Protein AF-A0A7S3N0G9-F1 (afdb_monomer_lite)

pLDDT: mean 72.02, std 14.16, range [31.19, 94.31]

Secondary structure (DSSP, 8-state):
-----------S--HHHHHHHHHHHHHHS-S--SSTT---HHHHHHHHHHHHHHHHTT-TTHHHHHHHHHHHHHHHHHH-SS-SSHHHHS-TT----S-HHHHHHHHHHHHH-TTPPPPTTEEEEEEEEEEEE----TTS-HHHHHHHHHHHHHHHHHHSS-SSPPEEEEEEEEEEEE----

Structure (mmCIF, N/CA/C/O backbone):
data_AF-A0A7S3N0G9-F1
#
_entry.id   AF-A0A7S3N0G9-F1
#
loop_
_atom_site.group_PDB
_atom_site.id
_atom_site.type_symbol
_atom_site.label_atom_id
_atom_site.label_alt_id
_atom_site.label_comp_id
_atom_site.label_asym_id
_atom_site.label_entity_id
_atom_site.label_seq_id
_atom_site.pdbx_PDB_ins_code
_atom_site.Cartn_x
_atom_site.Cartn_y
_atom_site.Cartn_z
_atom_site.occupancy
_atom_site.B_iso_or_equiv
_atom_site.auth_seq_id
_atom_site.auth_comp_id
_atom_site.auth_asym_id
_atom_site.auth_atom_id
_atom_site.pdbx_PDB_model_num
ATOM 1 N N . MET A 1 1 ? 14.548 31.330 -0.066 1.00 31.19 1 MET A N 1
ATOM 2 C CA . MET A 1 1 ? 13.646 30.274 0.436 1.00 31.19 1 MET A CA 1
ATOM 3 C C . MET A 1 1 ? 12.406 30.982 0.940 1.00 31.19 1 MET A C 1
ATOM 5 O O . MET A 1 1 ? 12.538 31.776 1.857 1.00 31.19 1 MET A O 1
ATOM 9 N N . ASN A 1 2 ? 11.263 30.819 0.273 1.00 36.38 2 ASN A N 1
ATOM 10 C CA . ASN A 1 2 ? 10.007 31.399 0.751 1.00 36.38 2 ASN A CA 1
ATOM 11 C C . ASN A 1 2 ? 9.511 30.564 1.933 1.00 36.38 2 ASN A C 1
ATOM 13 O O . ASN A 1 2 ? 9.431 29.341 1.819 1.00 36.38 2 ASN A O 1
ATOM 17 N N . ASP A 1 3 ? 9.207 31.224 3.049 1.00 40.06 3 ASP A N 1
ATOM 18 C CA . ASP A 1 3 ? 8.681 30.586 4.253 1.00 40.06 3 ASP A CA 1
ATOM 19 C C . ASP A 1 3 ? 7.365 29.864 3.940 1.00 40.06 3 ASP A C 1
ATOM 21 O O . ASP A 1 3 ? 6.352 30.477 3.589 1.00 40.06 3 ASP A O 1
ATOM 25 N N . PHE A 1 4 ? 7.393 28.539 4.061 1.00 43.56 4 PHE A N 1
ATOM 26 C CA . PHE A 1 4 ? 6.239 27.667 3.892 1.00 43.56 4 PHE A CA 1
ATOM 27 C C . PHE A 1 4 ? 5.200 27.961 4.985 1.00 43.56 4 PHE A C 1
ATOM 29 O O . PHE A 1 4 ? 5.476 27.809 6.175 1.00 43.56 4 PHE A O 1
ATOM 36 N N . LYS A 1 5 ? 3.991 28.390 4.596 1.00 46.25 5 LYS A N 1
ATOM 37 C CA . LYS A 1 5 ? 2.892 28.694 5.529 1.00 46.25 5 LYS A CA 1
ATOM 38 C C . LYS A 1 5 ? 1.791 27.645 5.416 1.00 46.25 5 LYS A C 1
ATOM 40 O O . LYS A 1 5 ? 0.991 27.671 4.485 1.00 46.25 5 LYS A O 1
ATOM 45 N N . ILE A 1 6 ? 1.738 26.741 6.393 1.00 46.16 6 ILE A N 1
ATOM 46 C CA . ILE A 1 6 ? 0.671 25.743 6.525 1.00 46.16 6 ILE A CA 1
ATOM 47 C C . ILE A 1 6 ? -0.623 26.455 6.932 1.00 46.16 6 ILE A C 1
ATOM 49 O O . ILE A 1 6 ? -0.670 27.134 7.957 1.00 46.16 6 ILE A O 1
ATOM 53 N N . ASN A 1 7 ? -1.686 26.297 6.143 1.00 52.19 7 ASN A N 1
ATOM 54 C CA . ASN A 1 7 ? -3.003 26.810 6.507 1.00 52.19 7 ASN A CA 1
ATOM 55 C C . ASN A 1 7 ? -3.672 25.849 7.503 1.00 52.19 7 ASN A C 1
ATOM 57 O O . ASN A 1 7 ? -3.932 24.691 7.186 1.00 52.19 7 ASN A O 1
ATOM 61 N N . THR A 1 8 ? -3.931 26.319 8.719 1.00 48.94 8 THR A N 1
ATOM 62 C CA . THR A 1 8 ? -4.377 25.487 9.847 1.00 48.94 8 THR A CA 1
ATOM 63 C C . THR A 1 8 ? -5.900 25.339 9.949 1.00 48.94 8 THR A C 1
ATOM 65 O O . THR A 1 8 ? -6.390 24.507 10.711 1.00 48.94 8 THR A O 1
ATOM 68 N N . ASN A 1 9 ? -6.675 26.082 9.152 1.00 52.12 9 ASN A N 1
ATOM 69 C CA . ASN A 1 9 ? -8.132 26.174 9.294 1.00 52.12 9 ASN A CA 1
ATOM 70 C C . ASN A 1 9 ? -8.900 25.332 8.261 1.00 52.12 9 ASN A C 1
ATOM 72 O O . ASN A 1 9 ? -9.567 25.870 7.375 1.00 52.12 9 ASN A O 1
ATOM 76 N N . PHE A 1 10 ? -8.869 24.003 8.395 1.00 51.03 10 PHE A N 1
ATOM 77 C CA . PHE A 1 10 ? -9.681 23.103 7.562 1.00 51.03 10 PHE A CA 1
ATOM 78 C C . PHE A 1 10 ? -10.775 22.389 8.375 1.00 51.03 10 PHE A C 1
ATOM 80 O O . PHE A 1 10 ? -10.492 21.384 9.035 1.00 51.03 10 PHE A O 1
ATOM 87 N N . PRO A 1 11 ? -12.041 22.853 8.334 1.00 50.31 11 PRO A N 1
ATOM 88 C CA . PRO A 1 11 ? -13.164 22.168 8.962 1.00 50.31 11 PRO A CA 1
ATOM 89 C C . PRO A 1 11 ? -13.720 21.101 8.005 1.00 50.31 11 PRO A C 1
ATOM 91 O O . PRO A 1 11 ? -14.398 21.425 7.035 1.00 50.31 11 PRO A O 1
ATOM 94 N N . THR A 1 12 ? -13.465 19.817 8.287 1.00 51.62 12 THR A N 1
ATOM 95 C CA . THR A 1 12 ? -13.896 18.626 7.509 1.00 51.62 12 THR A CA 1
ATOM 96 C C . THR A 1 12 ? -13.366 18.538 6.064 1.00 51.62 12 THR A C 1
ATOM 98 O O . THR A 1 12 ? -13.551 19.431 5.235 1.00 51.62 12 THR A O 1
ATOM 101 N N . ILE A 1 13 ? -12.714 17.417 5.731 1.00 57.09 13 ILE A N 1
ATOM 102 C CA . ILE A 1 13 ? -12.205 17.151 4.378 1.00 57.09 13 ILE A CA 1
ATOM 103 C C . ILE A 1 13 ? -13.398 16.813 3.479 1.00 57.09 13 ILE A C 1
ATOM 105 O O . ILE A 1 13 ? -13.888 15.690 3.464 1.00 57.09 13 ILE A O 1
ATOM 109 N N . LYS A 1 14 ? -13.896 17.801 2.738 1.00 63.38 14 LYS A N 1
ATOM 110 C CA . LYS A 1 14 ? -14.848 17.591 1.642 1.00 63.38 14 LYS A CA 1
ATOM 111 C C . LYS A 1 14 ? -14.089 17.635 0.320 1.00 63.38 14 LYS A C 1
ATOM 113 O O . LYS A 1 14 ? -13.025 18.247 0.233 1.00 63.38 14 LYS A O 1
ATOM 118 N N . ARG A 1 15 ? -14.671 17.068 -0.742 1.00 59.00 15 ARG A N 1
ATOM 119 C CA . ARG A 1 15 ? -14.141 17.176 -2.117 1.00 59.00 15 ARG A CA 1
ATOM 120 C C . ARG A 1 15 ? -13.795 18.625 -2.492 1.00 59.00 15 ARG A C 1
ATOM 122 O O . ARG A 1 15 ? -12.782 18.882 -3.131 1.00 59.00 15 ARG A O 1
ATOM 129 N N . GLU A 1 16 ? -14.606 19.574 -2.033 1.00 63.53 16 GLU A N 1
ATOM 130 C CA . GLU A 1 16 ? -14.390 21.010 -2.239 1.00 63.53 16 GLU A CA 1
ATOM 131 C C . GLU A 1 16 ? -13.187 21.569 -1.463 1.00 63.53 16 GLU A C 1
ATOM 133 O O . GLU A 1 16 ? -12.527 22.489 -1.940 1.00 63.53 16 GLU A O 1
ATOM 138 N N . THR A 1 17 ? -12.847 20.997 -0.306 1.00 65.38 17 THR A N 1
ATOM 139 C CA . THR A 1 17 ? -11.643 21.349 0.461 1.00 65.38 17 THR A CA 1
ATOM 140 C C . THR A 1 17 ? -10.381 20.936 -0.297 1.00 65.38 17 THR A C 1
ATOM 142 O O . THR A 1 17 ? -9.466 21.740 -0.435 1.00 65.38 17 THR A O 1
ATOM 145 N N . ILE A 1 18 ? -10.373 19.729 -0.875 1.00 65.69 18 ILE A N 1
ATOM 146 C CA . ILE A 1 18 ? -9.270 19.222 -1.710 1.00 65.69 18 ILE A CA 1
ATOM 147 C C . ILE A 1 18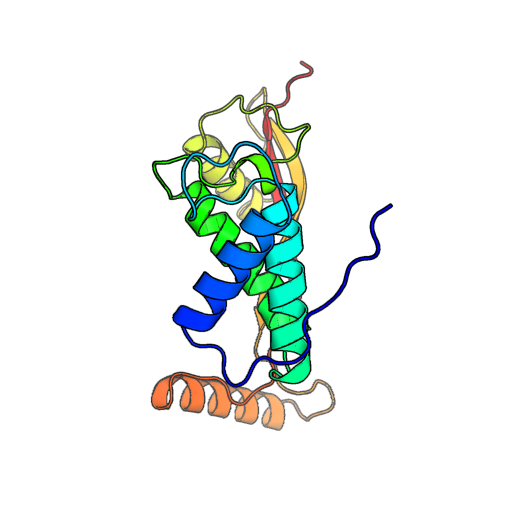 ? -9.090 20.106 -2.953 1.00 65.69 18 ILE A C 1
ATOM 149 O O . ILE A 1 18 ? -7.983 20.556 -3.236 1.00 65.69 18 ILE A O 1
ATOM 153 N N . LYS A 1 19 ? -10.184 20.450 -3.649 1.00 64.62 19 LYS A N 1
ATOM 154 C CA . LYS A 1 19 ? -10.140 21.383 -4.791 1.00 64.62 19 LYS A CA 1
ATOM 155 C C . LYS A 1 19 ? -9.596 22.760 -4.403 1.00 64.62 19 LYS A C 1
ATOM 157 O O . LYS A 1 19 ? -8.853 23.361 -5.173 1.00 64.62 19 LYS A O 1
ATOM 162 N N . ARG A 1 20 ? -9.953 23.275 -3.220 1.00 66.94 20 ARG A N 1
ATOM 163 C CA . ARG A 1 20 ? -9.424 24.551 -2.711 1.00 66.94 20 ARG A CA 1
ATOM 164 C C . ARG A 1 20 ? -7.932 24.472 -2.414 1.00 66.94 20 ARG A C 1
ATOM 166 O O . ARG A 1 20 ? -7.234 25.415 -2.756 1.00 66.94 20 ARG A O 1
ATOM 173 N N . ILE A 1 21 ? -7.452 23.375 -1.829 1.00 68.81 21 ILE A N 1
ATOM 174 C CA . ILE A 1 21 ? -6.020 23.146 -1.585 1.00 68.81 21 ILE A CA 1
ATOM 175 C C . ILE A 1 21 ? -5.248 23.162 -2.909 1.00 68.81 21 ILE A C 1
ATOM 177 O O . ILE A 1 21 ? -4.312 23.940 -3.053 1.00 68.81 21 ILE A O 1
ATOM 181 N N . ILE A 1 22 ? -5.700 22.389 -3.903 1.00 64.50 22 ILE A N 1
ATOM 182 C CA . ILE A 1 22 ? -5.094 22.346 -5.246 1.00 64.50 22 ILE A CA 1
ATOM 183 C C . ILE A 1 22 ? -5.061 23.747 -5.871 1.00 64.50 22 ILE A C 1
ATOM 185 O O . ILE A 1 22 ? -4.026 24.202 -6.352 1.00 64.50 22 ILE A O 1
ATOM 189 N N . LYS A 1 23 ? -6.178 24.479 -5.792 1.00 65.19 23 LYS A N 1
ATOM 190 C CA . LYS A 1 23 ? -6.269 25.848 -6.308 1.00 65.19 23 LYS A CA 1
ATOM 191 C C . LYS A 1 23 ? -5.319 26.809 -5.585 1.00 65.19 23 LYS A C 1
ATOM 193 O O . LYS A 1 23 ? -4.744 27.672 -6.231 1.00 65.19 23 LYS A O 1
ATOM 198 N N . LEU A 1 24 ? -5.155 26.687 -4.267 1.00 65.75 24 LEU A N 1
ATOM 199 C CA . LEU A 1 24 ? -4.248 27.536 -3.486 1.00 65.75 24 LEU A CA 1
ATOM 200 C C . LEU A 1 24 ? -2.777 27.277 -3.827 1.00 65.75 24 LEU A C 1
ATOM 202 O O . LEU A 1 24 ? -2.024 28.236 -3.965 1.00 65.75 24 LEU A O 1
ATOM 206 N N . ILE A 1 25 ? -2.399 26.013 -4.013 1.00 66.06 25 ILE A N 1
ATOM 207 C CA . ILE A 1 25 ? -1.055 25.613 -4.452 1.00 66.06 25 ILE A CA 1
ATOM 208 C C . ILE A 1 25 ? -0.748 26.218 -5.828 1.00 66.06 25 ILE A C 1
ATOM 210 O O . ILE A 1 25 ? 0.274 26.877 -6.014 1.00 66.06 25 ILE A O 1
ATOM 214 N N . ASN A 1 26 ? -1.686 26.096 -6.768 1.00 62.62 26 ASN A N 1
ATOM 215 C CA . ASN A 1 26 ? -1.533 26.657 -8.111 1.00 62.62 26 ASN A CA 1
ATOM 216 C C . ASN A 1 26 ? -1.516 28.196 -8.120 1.00 62.62 26 ASN A C 1
ATOM 218 O O . ASN A 1 26 ? -0.828 28.791 -8.941 1.00 62.62 26 ASN A O 1
ATOM 222 N N . LEU A 1 27 ? -2.221 28.856 -7.193 1.00 63.19 27 LEU A N 1
ATOM 223 C CA . LEU A 1 27 ? -2.215 30.319 -7.052 1.00 63.19 27 LEU A CA 1
ATOM 224 C C . LEU A 1 27 ? -0.924 30.870 -6.425 1.00 63.19 27 LEU A C 1
ATOM 226 O O . LEU A 1 27 ? -0.571 32.016 -6.695 1.00 63.19 27 LEU A O 1
ATOM 230 N N . GLN A 1 28 ? -0.223 30.095 -5.589 1.00 59.84 28 GLN A N 1
ATOM 231 C CA . GLN A 1 28 ? 1.093 30.488 -5.063 1.00 59.84 28 GLN A CA 1
ATOM 232 C C . GLN A 1 28 ? 2.178 30.464 -6.144 1.00 59.84 28 GLN A C 1
ATOM 234 O O . GLN A 1 28 ? 3.163 31.196 -6.045 1.00 59.84 28 GLN A O 1
ATOM 239 N N . LYS A 1 29 ? 1.969 29.680 -7.204 1.00 58.22 29 LYS A N 1
ATOM 240 C CA . LYS A 1 29 ? 2.815 29.641 -8.394 1.00 58.22 29 LYS A CA 1
ATOM 241 C C . LYS A 1 29 ? 2.252 30.581 -9.449 1.00 58.22 29 LYS A C 1
ATOM 243 O O . LYS A 1 29 ? 1.616 30.171 -10.417 1.00 58.22 29 LYS A O 1
ATOM 248 N N . PHE A 1 30 ? 2.470 31.876 -9.233 1.00 52.72 30 PHE A N 1
ATOM 249 C CA . PHE A 1 30 ? 2.313 32.884 -10.277 1.00 52.72 30 PHE A CA 1
ATOM 250 C C . PHE A 1 30 ? 3.312 32.575 -11.394 1.00 52.72 30 PHE A C 1
ATOM 252 O O . PHE A 1 30 ? 4.458 32.987 -11.308 1.00 52.72 30 PHE A O 1
ATOM 259 N N . GLU A 1 31 ? 2.880 31.766 -12.362 1.00 51.88 31 GLU A N 1
ATOM 260 C CA . GLU A 1 31 ? 3.259 31.732 -13.779 1.00 51.88 31 GLU A CA 1
ATOM 261 C C . GLU A 1 31 ? 3.015 30.316 -14.334 1.00 51.88 31 GLU A C 1
ATOM 263 O O . GLU A 1 31 ? 3.615 29.337 -13.899 1.00 51.88 31 GLU A O 1
ATOM 268 N N . SER A 1 32 ? 2.154 30.224 -15.354 1.00 49.91 32 SER A N 1
ATOM 269 C CA . SER A 1 32 ? 2.101 29.137 -16.352 1.00 49.91 32 SER A CA 1
ATOM 270 C C . SER A 1 32 ? 1.391 27.794 -16.062 1.00 49.91 32 SER A C 1
ATOM 272 O O . SER A 1 32 ? 1.766 26.786 -16.653 1.00 49.91 32 SER A O 1
ATOM 274 N N . SER A 1 33 ? 0.288 27.736 -15.303 1.00 46.09 33 SER A N 1
ATOM 275 C CA . SER A 1 33 ? -0.636 26.580 -15.402 1.00 46.09 33 SER A CA 1
ATOM 276 C C . SER A 1 33 ? -1.846 26.909 -16.288 1.00 46.09 33 SER A C 1
ATOM 278 O O . SER A 1 33 ? -2.735 27.676 -15.932 1.00 46.09 33 SER A O 1
ATOM 280 N N . THR A 1 34 ? -1.886 26.331 -17.493 1.00 49.53 34 THR A N 1
ATOM 281 C CA . THR A 1 34 ? -2.964 26.523 -18.490 1.00 49.53 34 THR A CA 1
ATOM 282 C C . THR A 1 34 ? -4.281 25.834 -18.084 1.00 49.53 34 THR A C 1
ATOM 284 O O . THR A 1 34 ? -5.299 25.969 -18.760 1.00 49.53 34 THR A O 1
ATOM 287 N N . SER A 1 35 ? -4.286 25.112 -16.961 1.00 53.50 35 SER A N 1
ATOM 288 C CA . SER A 1 35 ? -5.440 24.429 -16.385 1.00 53.50 35 SER A CA 1
ATOM 289 C C . SER A 1 35 ? -5.335 24.472 -14.852 1.00 53.50 35 SER A C 1
ATOM 291 O O . SER A 1 35 ? -4.335 24.067 -14.268 1.00 53.50 35 SER A O 1
ATOM 293 N N . ASN A 1 36 ? -6.377 24.973 -14.177 1.00 53.97 36 ASN A N 1
ATOM 294 C CA . ASN A 1 36 ? -6.411 25.129 -12.711 1.00 53.97 36 ASN A CA 1
ATOM 295 C C . ASN A 1 36 ? -6.408 23.796 -11.932 1.00 53.97 36 ASN A C 1
ATOM 297 O O . ASN A 1 36 ? -6.386 23.823 -10.701 1.00 53.97 36 ASN A O 1
ATOM 301 N N . ASN A 1 37 ? -6.477 22.655 -12.624 1.00 53.94 37 ASN A N 1
ATOM 302 C CA . ASN A 1 37 ? -6.601 21.328 -12.019 1.00 53.94 37 ASN A CA 1
ATOM 303 C C . ASN A 1 37 ? -5.325 20.486 -12.123 1.00 53.94 37 ASN A C 1
ATOM 305 O O . ASN A 1 37 ? -5.262 19.436 -11.488 1.00 53.94 37 ASN A O 1
ATOM 309 N N . ASP A 1 38 ? -4.333 20.932 -12.892 1.00 57.00 38 ASP A N 1
ATOM 310 C CA . ASP A 1 38 ? -3.077 20.207 -13.042 1.00 57.00 38 ASP A CA 1
ATOM 311 C C . ASP A 1 38 ? -2.069 20.720 -12.009 1.00 57.00 38 ASP A C 1
ATOM 313 O O . ASP A 1 38 ? -1.953 21.926 -11.782 1.00 57.00 38 ASP A O 1
ATOM 317 N N . LEU A 1 39 ? -1.375 19.795 -11.345 1.00 62.06 39 LEU A N 1
ATOM 318 C CA . LEU A 1 39 ? -0.287 20.098 -10.416 1.00 62.06 39 LEU A CA 1
ATOM 319 C C . LEU A 1 39 ? 1.042 19.840 -11.132 1.00 62.06 39 LEU A C 1
ATOM 321 O O . LEU A 1 39 ? 1.185 18.853 -11.850 1.00 62.06 39 LEU A O 1
ATOM 325 N N . ASP A 1 40 ? 2.027 20.704 -10.924 1.00 63.84 40 ASP A N 1
ATOM 326 C CA . ASP A 1 40 ? 3.421 20.415 -11.262 1.00 63.84 40 ASP A CA 1
ATOM 327 C C . ASP A 1 40 ? 4.093 19.613 -10.125 1.00 63.84 40 ASP A C 1
ATOM 329 O O . ASP A 1 40 ? 3.504 19.385 -9.067 1.00 63.84 40 ASP A O 1
ATOM 333 N N . LEU A 1 41 ? 5.344 19.181 -10.317 1.00 62.94 41 LEU A N 1
ATOM 334 C CA . LEU A 1 41 ? 6.078 18.355 -9.345 1.00 62.94 41 LEU A CA 1
ATOM 335 C C . LEU A 1 41 ? 6.104 18.978 -7.940 1.00 62.9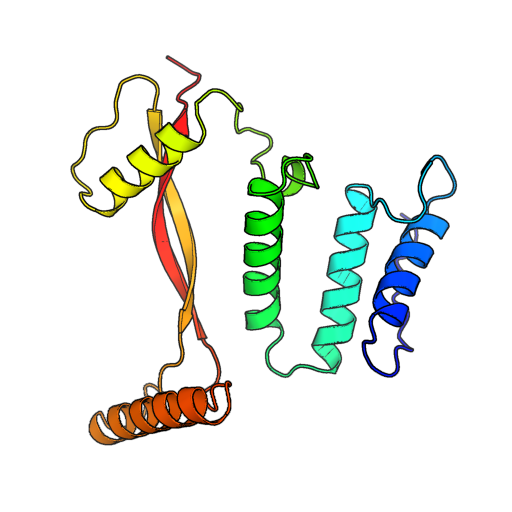4 41 LEU A C 1
ATOM 337 O O . LEU A 1 41 ? 5.754 18.332 -6.953 1.00 62.94 41 LEU A O 1
ATOM 341 N N . ALA A 1 42 ? 6.489 20.250 -7.846 1.00 64.12 42 ALA A N 1
ATOM 342 C CA . ALA A 1 42 ? 6.551 20.929 -6.560 1.00 64.12 42 ALA A CA 1
ATOM 343 C C . ALA A 1 42 ? 5.146 21.147 -5.957 1.00 64.12 42 ALA A C 1
ATOM 345 O O . ALA A 1 42 ? 4.993 21.076 -4.743 1.00 64.12 42 ALA A O 1
ATOM 346 N N . GLY A 1 43 ? 4.110 21.340 -6.783 1.00 67.31 43 GLY A N 1
ATOM 347 C CA . GLY A 1 43 ? 2.733 21.501 -6.318 1.00 67.31 43 GLY A CA 1
ATOM 348 C C . GLY A 1 43 ? 2.137 20.186 -5.819 1.00 67.31 43 GLY A C 1
ATOM 349 O O . GLY A 1 43 ? 1.395 20.171 -4.841 1.00 67.31 43 GLY A O 1
ATOM 350 N N . PHE A 1 44 ? 2.519 19.059 -6.420 1.00 72.25 44 PHE A N 1
ATOM 351 C CA . PHE A 1 44 ? 2.173 17.733 -5.918 1.00 72.25 44 PHE A CA 1
ATOM 352 C C . PHE A 1 44 ? 2.798 17.459 -4.545 1.00 72.25 44 PHE A C 1
ATOM 354 O O . PHE A 1 44 ? 2.104 17.004 -3.638 1.00 72.25 44 PHE A O 1
ATOM 361 N N . VAL A 1 45 ? 4.083 17.778 -4.355 1.00 70.38 45 VAL A N 1
ATOM 362 C CA . VAL A 1 45 ? 4.750 17.620 -3.049 1.00 70.38 45 VAL A CA 1
ATOM 363 C C . VAL A 1 45 ? 4.058 18.470 -1.980 1.00 70.38 45 VAL A C 1
ATOM 365 O O . VAL A 1 45 ? 3.750 17.972 -0.897 1.00 70.38 45 VAL A O 1
ATOM 368 N N . GLU A 1 46 ? 3.735 19.726 -2.293 1.00 70.38 46 GLU A N 1
ATOM 369 C CA . GLU A 1 46 ? 2.975 20.603 -1.395 1.00 70.38 46 GLU A CA 1
ATOM 370 C C . GLU A 1 46 ? 1.572 20.066 -1.099 1.00 70.38 46 GLU A C 1
ATOM 372 O O . GLU A 1 46 ? 1.130 20.109 0.050 1.00 70.38 46 GLU A O 1
ATOM 377 N N . PHE A 1 47 ? 0.889 19.509 -2.101 1.00 76.19 47 PHE A N 1
ATOM 378 C CA . PHE A 1 47 ? -0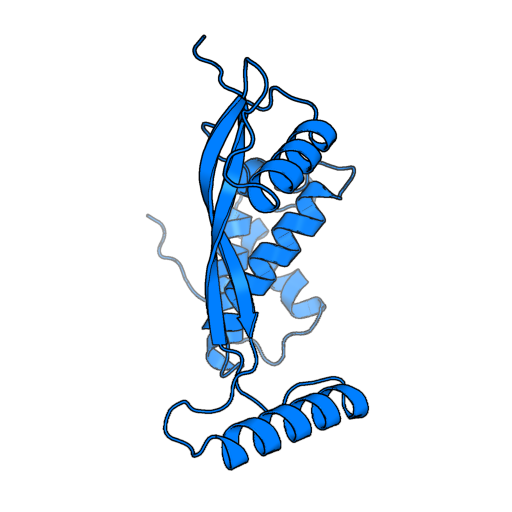.416 18.877 -1.933 1.00 76.19 47 PHE A CA 1
ATOM 379 C C . PHE A 1 47 ? -0.344 17.705 -0.958 1.00 76.19 47 PHE A C 1
ATOM 381 O O . PHE A 1 47 ? -1.144 17.635 -0.022 1.00 76.19 47 PHE A O 1
ATOM 388 N N . VAL A 1 48 ? 0.635 16.815 -1.127 1.00 75.38 48 VAL A N 1
ATOM 389 C CA . VAL A 1 48 ? 0.793 15.662 -0.240 1.00 75.38 48 VAL A CA 1
ATOM 390 C C . VAL A 1 48 ? 1.161 16.096 1.179 1.00 75.38 48 VAL A C 1
ATOM 392 O O . VAL A 1 48 ? 0.595 15.562 2.129 1.00 75.38 48 VAL A O 1
ATOM 395 N N . MET A 1 49 ? 2.023 17.103 1.353 1.00 70.00 49 MET A N 1
ATOM 396 C CA . MET A 1 49 ? 2.332 17.646 2.684 1.00 70.00 49 MET A CA 1
ATOM 397 C C . MET A 1 49 ? 1.105 18.270 3.359 1.00 70.00 49 MET A C 1
ATOM 399 O O . MET A 1 49 ? 0.877 18.051 4.549 1.00 70.00 49 MET A O 1
ATOM 403 N N . GLN A 1 50 ? 0.286 19.018 2.616 1.00 70.38 50 GLN A N 1
ATOM 404 C CA . GLN A 1 50 ? -0.945 19.602 3.151 1.00 70.38 50 GLN A CA 1
ATOM 405 C C . GLN A 1 50 ? -1.973 18.524 3.505 1.00 70.38 50 GLN A C 1
ATOM 407 O O . GLN A 1 50 ? -2.595 18.599 4.563 1.00 70.38 50 GLN A O 1
ATOM 412 N N . MET A 1 51 ? -2.110 17.484 2.679 1.00 72.69 51 MET A N 1
ATOM 413 C CA . MET A 1 51 ? -2.938 16.322 3.000 1.00 72.69 51 MET A CA 1
ATOM 414 C C . MET A 1 51 ? -2.426 15.609 4.253 1.00 72.69 51 MET A C 1
ATOM 416 O O . MET A 1 51 ? -3.202 15.396 5.178 1.00 72.69 51 MET A O 1
ATOM 420 N N . ALA A 1 52 ? -1.128 15.312 4.332 1.00 69.62 52 ALA A N 1
ATOM 421 C CA . ALA A 1 52 ? -0.505 14.696 5.498 1.00 69.62 52 ALA A CA 1
ATOM 422 C C . ALA A 1 52 ? -0.758 15.505 6.777 1.00 69.62 52 ALA A C 1
ATOM 424 O O . ALA A 1 52 ? -1.152 14.929 7.784 1.00 69.62 52 ALA A O 1
ATOM 425 N N . TYR A 1 53 ? -0.619 16.833 6.730 1.00 68.81 53 TYR A N 1
ATOM 426 C CA . TYR A 1 53 ? -0.889 17.715 7.867 1.00 68.81 53 TYR A CA 1
ATOM 427 C C . TYR A 1 53 ? -2.365 17.704 8.294 1.00 68.81 53 TYR A C 1
ATOM 429 O O . TYR A 1 53 ? -2.681 17.580 9.479 1.00 68.81 53 TYR A O 1
ATOM 437 N N . VAL A 1 54 ? -3.289 17.810 7.334 1.00 67.75 54 VAL A N 1
ATOM 438 C CA . VAL A 1 54 ? -4.734 17.798 7.617 1.00 67.75 54 VAL A CA 1
ATOM 439 C C . VAL A 1 54 ? -5.174 16.447 8.181 1.00 67.75 54 VAL A C 1
ATOM 441 O O . VAL A 1 54 ? -6.035 16.401 9.062 1.00 67.75 54 VAL A O 1
ATOM 444 N N . LEU A 1 55 ? -4.580 15.360 7.692 1.00 67.69 55 LEU A N 1
ATOM 445 C CA . LEU A 1 55 ? -4.837 14.008 8.169 1.00 67.69 55 LEU A CA 1
ATOM 446 C C . LEU A 1 55 ? -4.182 13.764 9.531 1.00 67.69 55 LEU A C 1
ATOM 448 O O . LEU A 1 55 ? -4.805 13.125 10.367 1.00 67.69 55 LEU A O 1
ATOM 452 N N . TYR A 1 56 ? -2.986 14.303 9.794 1.00 65.62 56 TYR A N 1
ATOM 453 C CA . TYR A 1 56 ? -2.254 14.101 11.055 1.00 65.62 56 TYR A CA 1
ATOM 454 C C . TYR A 1 56 ? -3.058 14.582 12.261 1.00 65.62 56 TYR A C 1
ATOM 456 O O . TYR A 1 56 ? -3.102 13.920 13.289 1.00 65.62 56 TYR A O 1
ATOM 464 N N . ASN A 1 57 ? -3.781 15.688 12.101 1.00 61.78 57 ASN A N 1
ATOM 465 C CA . ASN A 1 57 ? -4.634 16.231 13.155 1.00 61.78 57 ASN A CA 1
ATOM 466 C C . ASN A 1 57 ? -5.997 15.523 13.294 1.00 61.78 57 ASN A C 1
ATOM 468 O O . ASN A 1 57 ? -6.793 15.922 14.141 1.00 61.78 57 ASN A O 1
ATOM 472 N N . ARG A 1 58 ? -6.332 14.554 12.428 1.00 60.31 58 ARG A N 1
ATOM 473 C CA . ARG A 1 58 ? -7.691 13.978 12.335 1.00 60.31 58 ARG A CA 1
ATOM 474 C C . ARG A 1 58 ? -7.755 12.455 12.250 1.00 60.31 58 ARG A C 1
ATOM 476 O O . ARG A 1 58 ? -8.838 11.909 12.436 1.00 60.31 58 ARG A O 1
ATOM 483 N N . LEU A 1 59 ? -6.656 11.785 11.927 1.00 58.31 59 LEU A N 1
ATOM 484 C CA . LEU A 1 59 ? -6.571 10.337 11.819 1.00 58.31 59 LEU A CA 1
ATOM 485 C C . LEU A 1 59 ? -5.484 9.839 12.764 1.00 58.31 59 LEU A C 1
ATOM 487 O O . LEU A 1 59 ? -4.311 10.143 12.571 1.00 58.31 59 LEU A O 1
ATOM 491 N N . ASP A 1 60 ? -5.853 8.968 13.697 1.00 57.34 60 ASP A N 1
ATOM 492 C CA . ASP A 1 60 ? -4.904 8.313 14.610 1.00 57.34 60 ASP A CA 1
ATOM 493 C C . ASP A 1 60 ? -3.893 7.401 13.873 1.00 57.34 60 ASP A C 1
ATOM 495 O O . ASP A 1 60 ? -2.964 6.868 14.471 1.00 57.34 60 ASP A O 1
ATOM 499 N N . LYS A 1 61 ? -4.065 7.208 12.554 1.00 64.25 61 LYS A N 1
ATOM 500 C CA . LYS A 1 61 ? -3.386 6.199 11.721 1.00 64.25 61 LYS A CA 1
ATOM 501 C C . LYS A 1 61 ? -2.674 6.788 10.487 1.00 64.25 61 LYS A C 1
ATOM 503 O O . LYS A 1 61 ? -2.558 6.124 9.458 1.00 64.25 61 LYS A O 1
ATOM 508 N N . VAL A 1 62 ? -2.192 8.036 10.539 1.00 66.00 62 VAL A N 1
ATOM 509 C CA . VAL A 1 62 ? -1.536 8.697 9.381 1.00 66.00 62 VAL A CA 1
ATOM 510 C C . VAL A 1 62 ? -0.296 7.972 8.864 1.00 66.00 62 VAL A C 1
ATOM 512 O O . VAL A 1 62 ? -0.079 7.931 7.653 1.00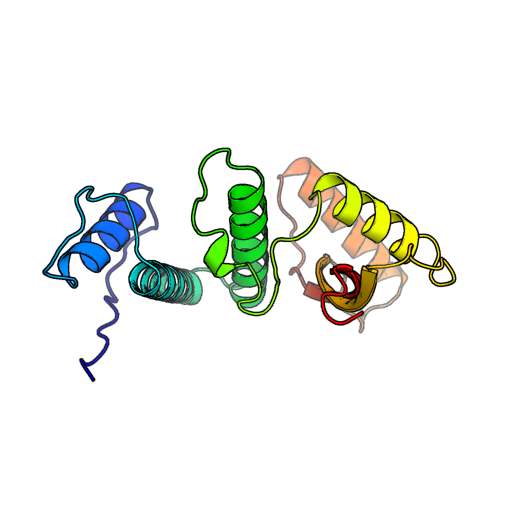 66.00 62 VAL A O 1
ATOM 515 N N . SER A 1 63 ? 0.488 7.364 9.753 1.00 64.69 63 SER A N 1
ATOM 516 C CA . SER A 1 63 ? 1.664 6.562 9.392 1.00 64.69 63 SER A CA 1
ATOM 517 C C . SER A 1 63 ? 1.324 5.326 8.556 1.00 64.69 63 SER A C 1
ATOM 519 O O . SER A 1 63 ? 2.186 4.838 7.834 1.00 64.69 63 SER A O 1
ATOM 521 N N . VAL A 1 64 ? 0.080 4.846 8.621 1.00 65.44 64 VAL A N 1
ATOM 522 C CA . VAL A 1 64 ? -0.433 3.735 7.809 1.00 65.44 64 VAL A CA 1
ATOM 523 C C . VAL A 1 64 ? -1.108 4.269 6.550 1.00 65.44 64 VAL A C 1
ATOM 525 O O . VAL A 1 64 ? -0.836 3.803 5.445 1.00 65.44 64 VAL A O 1
ATOM 528 N N . PHE A 1 65 ? -1.938 5.303 6.700 1.00 71.69 65 PHE A N 1
ATOM 529 C CA . PHE A 1 65 ? -2.674 5.891 5.588 1.00 71.69 65 PHE A CA 1
ATOM 530 C C . PHE A 1 65 ? -1.747 6.445 4.502 1.00 71.69 65 PHE A C 1
ATOM 532 O O . PHE A 1 65 ? -1.997 6.216 3.324 1.00 71.69 65 PHE A O 1
ATOM 539 N N . LEU A 1 66 ? -0.685 7.177 4.863 1.00 72.50 66 LEU A N 1
ATOM 540 C CA . LEU A 1 66 ? 0.172 7.834 3.871 1.00 72.50 66 LEU A CA 1
ATOM 541 C C . LEU A 1 66 ? 0.887 6.835 2.947 1.00 72.50 66 LEU A C 1
ATOM 543 O O . LEU A 1 66 ? 0.750 7.000 1.735 1.00 72.50 66 LEU A O 1
ATOM 547 N N . PRO A 1 67 ? 1.589 5.793 3.440 1.00 71.94 67 PRO A N 1
ATOM 548 C CA . PRO A 1 67 ? 2.177 4.774 2.568 1.00 71.94 67 PRO A CA 1
ATOM 549 C C . PRO A 1 67 ? 1.162 4.112 1.628 1.00 71.94 67 PRO A C 1
ATOM 551 O O . PRO A 1 67 ? 1.455 3.926 0.447 1.00 71.94 67 PRO A O 1
ATOM 554 N N . LEU A 1 68 ? -0.043 3.809 2.120 1.00 67.81 68 LEU A N 1
ATOM 555 C CA . LEU A 1 68 ? -1.109 3.200 1.319 1.00 67.81 68 LEU A CA 1
ATOM 556 C C . LEU A 1 68 ? -1.673 4.163 0.276 1.00 67.81 68 LEU A C 1
ATOM 558 O O . LEU A 1 68 ? -1.869 3.786 -0.876 1.00 67.81 68 LEU A O 1
ATOM 562 N N . PHE A 1 69 ? -1.873 5.424 0.649 1.00 73.75 69 PHE A N 1
ATOM 563 C CA . PHE A 1 69 ? -2.291 6.476 -0.266 1.00 73.75 69 PHE A CA 1
ATOM 564 C C . PHE A 1 69 ? -1.258 6.682 -1.378 1.00 73.75 69 PHE A C 1
ATOM 566 O O . PHE A 1 69 ? -1.625 6.758 -2.546 1.00 73.75 69 PHE A O 1
ATOM 573 N N . PHE A 1 70 ? 0.036 6.702 -1.045 1.00 75.19 70 PHE A N 1
ATOM 574 C CA . PHE A 1 70 ? 1.109 6.773 -2.038 1.00 75.19 70 PHE A CA 1
ATOM 575 C C . PHE A 1 70 ? 1.126 5.558 -2.969 1.00 75.19 70 PHE A C 1
ATOM 577 O O . PHE A 1 70 ? 1.269 5.736 -4.177 1.00 75.19 70 PHE A O 1
ATOM 584 N N . ARG A 1 71 ? 0.949 4.343 -2.433 1.00 72.69 71 ARG A N 1
ATOM 585 C CA . ARG A 1 71 ? 0.824 3.119 -3.236 1.00 72.69 71 ARG A CA 1
ATOM 586 C C . ARG A 1 71 ? -0.358 3.208 -4.200 1.00 72.69 71 ARG A C 1
ATOM 588 O O . ARG A 1 71 ? -0.174 3.023 -5.394 1.00 72.69 71 ARG A O 1
ATOM 595 N N . TYR A 1 72 ? -1.536 3.576 -3.706 1.00 70.44 72 TYR A N 1
ATOM 596 C CA . TYR A 1 72 ? -2.730 3.740 -4.532 1.00 70.44 72 TYR A CA 1
ATOM 597 C C . TYR A 1 72 ? -2.535 4.795 -5.631 1.00 70.44 72 TYR A C 1
ATOM 599 O O . TYR A 1 72 ? -2.847 4.553 -6.792 1.00 70.44 72 TYR A O 1
ATOM 607 N N . MET A 1 73 ? -1.965 5.955 -5.290 1.00 71.75 73 MET A N 1
ATOM 608 C CA . MET A 1 73 ? -1.663 7.012 -6.262 1.00 71.75 73 MET A CA 1
ATOM 609 C C . MET A 1 73 ? -0.668 6.546 -7.329 1.00 71.75 73 MET A C 1
ATOM 611 O O . MET A 1 73 ? -0.820 6.901 -8.497 1.00 71.75 73 MET A O 1
ATOM 615 N N . LYS A 1 74 ? 0.324 5.739 -6.939 1.00 74.12 74 LYS A N 1
ATOM 616 C CA . LYS A 1 74 ? 1.277 5.109 -7.852 1.00 74.12 74 LYS A CA 1
ATOM 617 C C . LYS A 1 74 ? 0.574 4.130 -8.796 1.00 74.12 74 LYS A C 1
ATOM 619 O O . LYS A 1 74 ? 0.755 4.235 -10.003 1.00 74.12 74 LYS A O 1
ATOM 624 N N . ASP A 1 75 ? -0.249 3.228 -8.272 1.00 68.44 75 ASP A N 1
ATOM 625 C CA . ASP A 1 75 ? -0.952 2.215 -9.069 1.00 68.44 75 ASP A CA 1
ATOM 626 C C . ASP A 1 75 ? -1.901 2.878 -10.089 1.00 68.44 75 ASP A C 1
ATOM 628 O O . ASP A 1 75 ? -1.807 2.618 -11.288 1.00 68.44 75 ASP A O 1
ATOM 632 N N . VAL A 1 76 ? -2.710 3.852 -9.650 1.00 68.44 76 VAL A N 1
ATOM 633 C CA . VAL A 1 76 ? -3.595 4.644 -10.530 1.00 68.44 76 VAL A CA 1
ATOM 634 C C . VAL A 1 76 ? -2.805 5.440 -11.578 1.00 68.44 76 VAL A C 1
ATOM 636 O O . VAL A 1 76 ? -3.250 5.587 -12.717 1.00 68.44 76 VAL A O 1
ATOM 639 N N . SER A 1 77 ? -1.631 5.963 -11.213 1.00 69.56 77 SER A N 1
ATOM 640 C CA . SER A 1 77 ? -0.736 6.673 -12.133 1.00 69.56 77 SER A CA 1
ATOM 641 C C . SER A 1 77 ? -0.237 5.763 -13.261 1.00 69.56 77 SER A C 1
ATOM 643 O O . SER A 1 77 ? -0.246 6.181 -14.421 1.00 69.56 77 SER A O 1
ATOM 645 N N . PHE A 1 78 ? 0.145 4.520 -12.950 1.00 66.50 78 PHE A N 1
ATOM 646 C CA . PHE A 1 78 ? 0.613 3.544 -13.941 1.00 66.50 78 PHE A CA 1
ATOM 647 C C . PHE A 1 78 ? -0.513 2.944 -14.792 1.00 66.50 78 PHE A C 1
ATOM 649 O O . PHE A 1 78 ? -0.287 2.654 -15.963 1.00 66.50 78 PHE A O 1
ATOM 656 N N . GLU A 1 79 ? -1.720 2.789 -14.246 1.00 68.00 79 GLU A N 1
ATOM 657 C CA . GLU A 1 79 ? -2.889 2.282 -14.986 1.00 68.00 79 GLU A CA 1
ATOM 658 C C . GLU A 1 79 ? -3.557 3.346 -15.872 1.00 68.00 79 GLU A C 1
ATOM 660 O O . GLU A 1 79 ? -4.310 3.026 -16.795 1.00 68.00 79 GLU A O 1
ATOM 665 N N . SER A 1 80 ? -3.297 4.629 -15.609 1.00 62.62 80 SER A N 1
ATOM 666 C CA . SER A 1 80 ? -3.869 5.724 -16.386 1.00 62.62 80 SER A CA 1
ATOM 667 C C . SER A 1 80 ? -3.288 5.769 -17.811 1.00 62.62 80 SER A C 1
ATOM 669 O O . SER A 1 80 ? -2.071 5.850 -17.981 1.00 62.62 80 SER A O 1
ATOM 671 N N . PRO A 1 81 ? -4.134 5.859 -18.859 1.00 54.47 81 PRO A N 1
ATOM 672 C CA . PRO A 1 81 ? -3.681 6.008 -20.246 1.00 54.47 81 PRO A CA 1
ATOM 673 C C . PRO A 1 81 ? -3.034 7.375 -20.515 1.00 54.47 81 PRO A C 1
ATOM 675 O O . PRO A 1 81 ? -2.398 7.581 -21.547 1.00 54.47 81 PRO A O 1
ATOM 678 N N . LYS A 1 82 ? -3.217 8.337 -19.602 1.00 62.12 82 LYS A N 1
ATOM 679 C CA . LYS A 1 82 ? -2.507 9.616 -19.600 1.00 62.12 82 LYS A CA 1
ATOM 680 C C . LYS A 1 82 ? -1.376 9.545 -18.576 1.00 62.12 82 LYS A C 1
ATOM 682 O O . LYS A 1 82 ? -1.667 9.159 -17.442 1.00 62.12 82 LYS A O 1
ATOM 687 N N . PRO A 1 83 ? -0.152 9.985 -18.911 1.00 56.25 83 PRO A N 1
ATOM 688 C CA . PRO A 1 83 ? 0.962 10.006 -17.972 1.00 56.25 83 PRO A CA 1
ATOM 689 C C . PRO A 1 83 ? 0.691 11.046 -16.876 1.00 56.25 83 PRO A C 1
ATOM 691 O O . PRO A 1 83 ? 1.058 12.213 -16.987 1.00 56.25 83 PRO A O 1
ATOM 694 N N . MET A 1 84 ? -0.009 10.638 -15.819 1.00 57.91 84 MET A N 1
ATOM 695 C CA . MET A 1 84 ? -0.275 11.470 -14.651 1.00 57.91 84 MET A CA 1
ATOM 696 C C . MET A 1 84 ? 0.782 11.167 -13.610 1.00 57.91 84 MET A C 1
ATOM 698 O O . MET A 1 84 ? 0.693 10.142 -12.949 1.00 57.91 84 MET A O 1
ATOM 702 N N . PHE A 1 85 ? 1.775 12.040 -13.451 1.00 61.84 85 PHE A N 1
ATOM 703 C CA . PHE A 1 85 ? 2.774 11.918 -12.381 1.00 61.84 85 PHE A CA 1
ATOM 704 C C . PHE A 1 85 ? 3.586 10.606 -12.393 1.00 61.84 85 PHE A C 1
ATOM 706 O O . PHE A 1 85 ? 4.222 10.283 -11.402 1.00 61.84 85 PHE A O 1
ATOM 713 N N . GLN A 1 86 ? 3.635 9.856 -13.498 1.00 63.06 86 GLN A N 1
ATOM 714 C CA . GLN A 1 86 ? 4.434 8.619 -13.569 1.00 63.06 86 GLN A CA 1
ATOM 715 C C . GLN A 1 86 ? 5.914 8.898 -13.249 1.00 63.06 86 GLN A C 1
ATOM 717 O O . GLN A 1 86 ? 6.499 8.233 -12.402 1.00 63.06 86 GLN A O 1
ATOM 722 N N . ARG A 1 87 ? 6.454 10.014 -13.764 1.00 60.69 87 ARG A N 1
ATOM 723 C CA . ARG A 1 87 ? 7.812 10.521 -13.468 1.00 60.69 87 ARG A CA 1
ATOM 724 C C . ARG A 1 87 ? 8.119 10.755 -11.984 1.00 60.69 87 ARG A C 1
ATOM 726 O O . ARG A 1 87 ? 9.279 10.858 -11.616 1.00 60.69 87 ARG A O 1
ATOM 733 N N . LEU A 1 88 ? 7.094 10.927 -11.150 1.00 62.25 88 LEU A N 1
ATOM 734 C CA . LEU A 1 88 ? 7.233 11.124 -9.703 1.00 62.25 88 LEU A CA 1
ATOM 735 C C . LEU A 1 88 ? 7.474 9.808 -8.958 1.00 62.25 88 LEU A C 1
ATOM 737 O O . LEU A 1 88 ? 8.029 9.812 -7.862 1.00 62.25 88 LEU A O 1
ATOM 741 N N . PHE A 1 89 ? 7.020 8.703 -9.546 1.00 67.00 89 PHE A N 1
ATOM 742 C CA . PHE A 1 89 ? 7.132 7.354 -9.002 1.00 67.00 89 PHE A CA 1
ATOM 743 C C . PHE A 1 89 ? 8.168 6.500 -9.739 1.00 67.00 89 PHE A C 1
ATOM 745 O O . PHE A 1 89 ? 8.543 5.433 -9.246 1.00 67.00 89 PHE A O 1
ATOM 752 N N . GLU A 1 90 ? 8.604 6.951 -10.912 1.00 62.62 90 GLU A N 1
ATOM 753 C CA . GLU A 1 90 ? 9.737 6.409 -11.647 1.00 62.62 90 GLU A CA 1
ATOM 754 C C . GLU A 1 90 ? 11.046 6.811 -10.962 1.00 62.62 90 GLU A C 1
ATOM 756 O O . GLU A 1 90 ? 11.225 7.945 -10.515 1.00 62.62 90 GLU A O 1
ATOM 761 N N . ASP A 1 91 ? 11.977 5.865 -10.876 1.00 57.53 91 ASP A N 1
ATOM 762 C CA . ASP A 1 91 ? 13.347 6.179 -10.492 1.00 57.53 91 ASP A CA 1
ATOM 763 C C . ASP A 1 91 ? 13.934 7.097 -11.586 1.00 57.53 91 ASP A C 1
ATOM 765 O O . ASP A 1 91 ? 13.884 6.728 -12.760 1.00 57.53 91 ASP A O 1
ATOM 769 N N . PRO A 1 92 ? 14.482 8.283 -11.265 1.00 52.53 92 PRO A N 1
ATOM 770 C CA . PRO A 1 92 ? 15.101 9.160 -12.262 1.00 52.53 92 PRO A CA 1
ATOM 771 C C . PRO A 1 92 ? 16.279 8.500 -13.002 1.00 52.53 92 PRO A C 1
ATOM 773 O O . PRO A 1 92 ? 16.709 9.004 -14.038 1.00 52.53 92 PRO A O 1
ATOM 776 N N . GLN A 1 93 ? 16.799 7.381 -12.485 1.00 52.44 93 GLN A N 1
ATOM 777 C CA . GLN A 1 93 ? 17.792 6.523 -13.135 1.00 52.44 93 GLN A CA 1
ATOM 778 C C . GLN A 1 93 ? 17.168 5.322 -13.875 1.00 52.44 93 GLN A C 1
ATOM 780 O O . GLN A 1 93 ? 17.882 4.619 -14.592 1.00 52.44 93 GLN A O 1
ATOM 785 N N . ALA A 1 94 ? 15.866 5.047 -13.721 1.00 55.06 94 ALA A N 1
ATOM 786 C CA . ALA A 1 94 ? 15.185 4.003 -14.478 1.00 55.06 94 ALA A CA 1
ATOM 787 C C . ALA A 1 94 ? 15.025 4.458 -15.925 1.00 55.06 94 ALA A C 1
ATOM 789 O O . ALA A 1 94 ? 14.164 5.258 -16.284 1.00 55.06 94 ALA A O 1
ATOM 790 N N . THR A 1 95 ? 15.874 3.920 -16.786 1.00 52.97 95 THR A N 1
ATOM 791 C CA . THR A 1 95 ? 15.687 4.035 -18.224 1.00 52.97 95 THR A CA 1
ATOM 792 C C . THR A 1 95 ? 14.430 3.242 -18.569 1.00 52.97 95 THR A C 1
ATOM 794 O O . THR A 1 95 ? 14.350 2.048 -18.279 1.00 52.97 95 THR A O 1
ATOM 797 N N . SER A 1 96 ? 13.428 3.917 -19.135 1.00 52.84 96 SER A N 1
ATOM 798 C CA . SER A 1 96 ? 12.148 3.333 -19.562 1.00 52.84 96 SER A CA 1
ATOM 799 C C . SER A 1 96 ? 12.355 2.453 -20.810 1.00 52.84 96 SER A C 1
ATOM 801 O O . SER A 1 96 ? 11.871 2.742 -21.900 1.00 52.84 96 SER A O 1
ATOM 803 N N . ILE A 1 97 ? 13.207 1.431 -20.681 1.00 55.81 97 ILE A N 1
ATOM 804 C CA . ILE A 1 97 ? 13.645 0.524 -21.744 1.00 55.81 97 ILE A CA 1
ATOM 805 C C . ILE A 1 97 ? 13.107 -0.861 -21.412 1.00 55.81 97 ILE A C 1
ATOM 807 O O . ILE A 1 97 ? 13.760 -1.651 -20.749 1.00 55.81 97 ILE A O 1
ATOM 811 N N . GLY A 1 98 ? 11.901 -1.174 -21.861 1.00 61.72 98 GLY A N 1
ATOM 812 C CA . GLY A 1 98 ? 11.335 -2.507 -21.693 1.00 61.72 98 GLY A CA 1
ATOM 813 C C . GLY A 1 98 ? 9.821 -2.473 -21.682 1.00 61.72 98 GLY A C 1
ATOM 814 O O . GLY A 1 98 ? 9.219 -1.491 -21.257 1.00 61.72 98 GLY A O 1
ATOM 815 N N . ASP A 1 99 ? 9.213 -3.552 -22.159 1.00 71.81 99 ASP A N 1
ATOM 816 C CA . ASP A 1 99 ? 7.770 -3.734 -22.083 1.00 71.81 99 ASP A CA 1
ATOM 817 C C . ASP A 1 99 ? 7.352 -3.898 -20.602 1.00 71.81 99 ASP A C 1
ATOM 819 O O . ASP A 1 99 ? 7.833 -4.826 -19.933 1.00 71.81 99 ASP A O 1
ATOM 823 N N . PRO A 1 100 ? 6.491 -3.015 -20.058 1.00 72.75 100 PRO A N 1
ATOM 824 C CA . PRO A 1 100 ? 6.016 -3.102 -18.678 1.00 72.75 100 PRO A CA 1
ATOM 825 C C . PRO A 1 100 ? 5.371 -4.452 -18.338 1.00 72.75 100 PRO A C 1
ATOM 827 O O . PRO A 1 100 ? 5.503 -4.924 -17.205 1.00 72.75 100 PRO A O 1
ATOM 830 N N . GLU A 1 101 ? 4.718 -5.101 -19.308 1.00 77.56 101 GLU A N 1
ATOM 831 C CA . GLU A 1 101 ? 4.114 -6.425 -19.122 1.00 77.56 101 GLU A CA 1
ATOM 832 C C . GLU A 1 101 ? 5.189 -7.489 -18.869 1.00 77.56 101 GLU A C 1
ATOM 834 O O . GLU A 1 101 ? 5.081 -8.291 -17.936 1.00 77.56 101 GLU A O 1
ATOM 839 N N . VAL A 1 102 ? 6.282 -7.437 -19.634 1.00 81.50 102 VAL A N 1
ATOM 840 C CA . VAL A 1 102 ? 7.421 -8.355 -19.498 1.00 81.50 102 VAL A CA 1
ATOM 841 C C . VAL A 1 102 ? 8.105 -8.165 -18.147 1.00 81.50 102 VAL A C 1
ATOM 843 O O . VAL A 1 102 ? 8.400 -9.145 -17.462 1.00 81.50 102 VAL A O 1
ATOM 846 N N . ILE A 1 103 ? 8.305 -6.918 -17.709 1.00 81.06 103 ILE A N 1
ATOM 847 C CA . ILE A 1 103 ? 8.894 -6.622 -16.394 1.00 81.06 103 ILE A CA 1
ATOM 848 C C . ILE A 1 103 ? 8.011 -7.180 -15.271 1.00 81.06 103 ILE A C 1
ATOM 850 O O . ILE A 1 103 ? 8.520 -7.829 -14.354 1.00 81.06 103 ILE A O 1
ATOM 854 N N . LYS A 1 104 ? 6.689 -6.994 -15.359 1.00 81.88 104 LYS A N 1
ATOM 855 C CA . LYS A 1 104 ? 5.725 -7.506 -14.375 1.00 81.88 104 LYS A CA 1
ATOM 856 C C . LYS A 1 104 ? 5.742 -9.034 -14.309 1.00 81.88 104 LYS A C 1
ATOM 858 O O . LYS A 1 104 ? 5.730 -9.608 -13.216 1.00 81.88 104 LYS A O 1
ATOM 863 N N . GLU A 1 105 ? 5.816 -9.709 -15.455 1.00 84.38 105 GLU A N 1
ATOM 864 C CA . GLU A 1 105 ? 5.869 -11.169 -15.502 1.00 84.38 105 GLU A CA 1
ATOM 865 C C . GLU A 1 105 ? 7.200 -11.720 -14.967 1.00 84.38 105 GLU A C 1
ATOM 867 O O . GLU A 1 105 ? 7.207 -12.678 -14.187 1.00 84.38 105 GLU A O 1
ATOM 872 N N . LEU A 1 106 ? 8.325 -11.092 -15.321 1.00 85.44 106 LEU A N 1
ATOM 873 C CA . LEU A 1 106 ? 9.643 -11.444 -14.791 1.00 85.44 106 LEU A CA 1
ATOM 874 C C . LEU A 1 106 ? 9.702 -11.231 -13.279 1.00 85.44 106 LEU A C 1
ATOM 876 O O . LEU A 1 106 ? 10.174 -12.104 -12.551 1.00 85.44 106 LEU A O 1
ATOM 880 N N . GLN A 1 107 ? 9.155 -10.121 -12.785 1.00 86.06 107 GLN A N 1
ATOM 881 C CA . GLN A 1 107 ? 9.063 -9.854 -11.356 1.00 86.06 107 GLN A CA 1
ATOM 882 C C . GLN A 1 107 ? 8.217 -10.915 -10.642 1.00 86.06 107 GLN A C 1
AT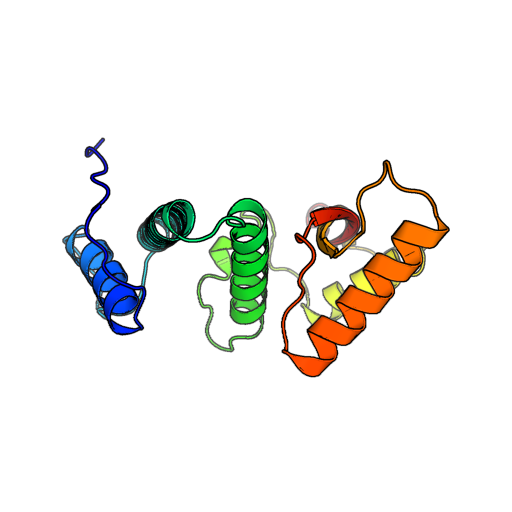OM 884 O O . GLN A 1 107 ? 8.610 -11.398 -9.578 1.00 86.06 107 GLN A O 1
ATOM 889 N N . ARG A 1 108 ? 7.102 -11.358 -11.236 1.00 86.56 108 ARG A N 1
ATOM 890 C CA . ARG A 1 108 ? 6.300 -12.466 -10.696 1.00 86.56 108 ARG A CA 1
ATOM 891 C C . ARG A 1 108 ? 7.107 -13.765 -10.615 1.00 86.56 108 ARG A C 1
ATOM 893 O O . ARG A 1 108 ? 7.087 -14.421 -9.574 1.00 86.56 108 ARG A O 1
ATOM 900 N N . LYS A 1 109 ? 7.839 -14.120 -11.678 1.00 87.44 109 LYS A N 1
ATOM 901 C CA . LYS A 1 109 ? 8.667 -15.339 -11.733 1.00 87.44 109 LYS A CA 1
ATOM 902 C C . LYS A 1 109 ? 9.766 -15.322 -10.672 1.00 87.44 109 LYS A C 1
ATOM 904 O O . LYS A 1 109 ? 9.881 -16.281 -9.920 1.00 87.44 109 LYS A O 1
ATOM 909 N N . VAL A 1 110 ? 10.484 -14.207 -10.523 1.00 88.88 110 VAL A N 1
ATOM 910 C CA . VAL A 1 110 ? 11.567 -14.075 -9.531 1.00 88.88 110 VAL A CA 1
ATOM 911 C C . VAL A 1 110 ? 11.065 -14.112 -8.082 1.00 88.88 110 VAL A C 1
ATOM 913 O O . VAL A 1 110 ? 11.763 -14.612 -7.204 1.00 88.88 110 VAL A O 1
ATOM 916 N N . ASN A 1 111 ? 9.872 -13.579 -7.805 1.00 87.38 111 ASN A N 1
ATOM 917 C CA . ASN A 1 111 ? 9.292 -13.643 -6.458 1.00 87.38 111 ASN A CA 1
ATOM 918 C C . ASN A 1 111 ? 8.638 -15.000 -6.150 1.00 87.38 111 ASN A C 1
ATOM 920 O O . ASN A 1 111 ? 8.447 -15.312 -4.979 1.00 87.38 111 ASN A O 1
ATOM 924 N N . THR A 1 112 ? 8.312 -15.801 -7.171 1.00 89.56 112 THR A N 1
ATOM 925 C CA . THR A 1 112 ? 7.818 -17.180 -6.998 1.00 89.56 112 THR A CA 1
ATOM 926 C C . THR A 1 112 ? 8.981 -18.158 -6.824 1.00 89.56 112 THR A C 1
ATOM 928 O O . THR A 1 112 ? 8.921 -19.040 -5.974 1.00 89.56 112 THR A O 1
ATOM 931 N N . ASP A 1 113 ? 10.052 -17.978 -7.600 1.00 88.44 113 ASP A N 1
ATOM 932 C CA . ASP A 1 113 ? 11.272 -18.779 -7.541 1.00 88.44 113 ASP A CA 1
ATOM 933 C C . ASP A 1 113 ? 12.505 -17.864 -7.388 1.00 88.44 113 ASP A C 1
ATOM 935 O O . ASP A 1 113 ? 12.972 -17.262 -8.365 1.00 88.44 113 ASP A O 1
ATOM 939 N N . PRO A 1 114 ? 13.081 -17.771 -6.172 1.00 79.81 114 PRO A N 1
ATOM 940 C CA . PRO A 1 114 ? 14.284 -16.981 -5.923 1.00 79.81 114 PRO A CA 1
ATOM 941 C C . PRO A 1 114 ? 15.490 -17.405 -6.774 1.00 79.81 114 PRO A C 1
ATOM 943 O O . PRO A 1 114 ? 16.354 -16.567 -7.055 1.00 79.81 114 PRO A O 1
ATOM 946 N N . SER A 1 115 ? 15.544 -18.670 -7.209 1.00 86.88 115 SER A N 1
ATOM 947 C CA . SER A 1 115 ? 16.625 -19.224 -8.032 1.00 86.88 115 SER A CA 1
ATOM 948 C C . SER A 1 115 ? 16.471 -18.937 -9.531 1.00 86.88 115 SER A C 1
ATOM 950 O O . SER A 1 115 ? 17.420 -19.141 -10.287 1.00 86.88 115 SER A O 1
ATOM 952 N N . TYR A 1 116 ? 15.334 -18.372 -9.959 1.00 87.69 116 TYR A N 1
ATOM 953 C CA . TYR A 1 116 ? 15.058 -18.046 -11.359 1.00 87.69 116 TYR A CA 1
ATOM 954 C C . TYR A 1 116 ? 16.129 -17.125 -11.957 1.00 87.69 116 TYR A C 1
ATOM 956 O O . TYR A 1 116 ? 16.358 -16.020 -11.455 1.00 87.69 116 TYR A O 1
ATOM 964 N N . VAL A 1 117 ? 16.766 -17.543 -13.048 1.00 85.56 117 VAL A N 1
ATOM 965 C CA . VAL A 1 117 ? 17.747 -16.721 -13.768 1.00 85.56 117 VAL A CA 1
ATOM 966 C C . VAL A 1 117 ? 16.999 -15.786 -14.714 1.00 85.56 117 VAL A C 1
ATOM 968 O O . VAL A 1 117 ? 16.181 -16.225 -15.521 1.00 85.56 117 VAL A O 1
ATOM 971 N N . LEU A 1 118 ? 17.250 -14.483 -14.590 1.00 86.88 118 LEU A N 1
ATOM 972 C CA . LEU A 1 118 ? 16.644 -13.499 -15.482 1.00 86.88 118 LEU A CA 1
ATOM 973 C C . LEU A 1 118 ? 17.228 -13.618 -16.900 1.00 86.88 118 LEU A C 1
ATOM 975 O O . LEU A 1 118 ? 18.408 -13.948 -17.040 1.00 86.88 118 LEU A O 1
ATOM 979 N N . PRO A 1 119 ? 16.433 -13.333 -17.947 1.00 86.06 119 PRO A N 1
ATOM 980 C CA . PRO A 1 119 ? 16.949 -13.219 -19.305 1.00 86.06 119 PRO A CA 1
ATOM 981 C C . PRO A 1 119 ? 18.058 -12.156 -19.418 1.00 86.06 119 PRO A C 1
ATOM 983 O O . PRO A 1 119 ? 18.091 -11.224 -18.607 1.00 86.06 119 PRO A O 1
ATOM 986 N N . PRO A 1 120 ? 18.928 -12.252 -20.442 1.00 80.25 120 PRO A N 1
ATOM 987 C CA . PRO A 1 120 ? 19.928 -11.226 -20.730 1.00 80.25 120 PRO A CA 1
ATOM 988 C C . PRO A 1 120 ? 19.278 -9.843 -20.864 1.00 80.25 120 PRO A C 1
ATOM 990 O O . PRO A 1 120 ? 18.204 -9.723 -21.455 1.00 80.25 120 PRO A O 1
ATOM 993 N N . GLY A 1 121 ? 19.917 -8.810 -20.309 1.00 81.69 121 GLY A N 1
ATOM 994 C CA . GLY A 1 121 ? 19.383 -7.444 -20.302 1.00 81.69 121 GLY A CA 1
ATOM 995 C C . GLY A 1 121 ? 18.438 -7.113 -19.139 1.00 81.69 121 GLY A C 1
ATOM 996 O O . GLY A 1 121 ? 17.841 -6.042 -19.153 1.00 81.69 121 GLY A O 1
ATOM 997 N N . PHE A 1 122 ? 18.297 -7.979 -18.126 1.00 85.25 122 PHE A N 1
ATOM 998 C CA . PHE A 1 122 ? 17.545 -7.683 -16.898 1.00 85.25 122 PHE A CA 1
ATOM 999 C C . PHE A 1 122 ? 18.334 -8.036 -15.633 1.00 85.25 122 PHE A C 1
ATOM 1001 O O . PHE A 1 122 ? 18.960 -9.091 -15.544 1.00 85.25 122 PHE A O 1
ATOM 1008 N N . VAL A 1 123 ? 18.223 -7.195 -14.603 1.00 87.06 123 VAL A N 1
ATOM 1009 C CA . VAL A 1 123 ? 18.858 -7.397 -13.291 1.00 87.06 123 VAL A CA 1
ATOM 1010 C C . VAL A 1 123 ? 17.835 -7.429 -12.157 1.00 87.06 123 VAL A C 1
ATOM 1012 O O . VAL A 1 123 ? 16.847 -6.689 -12.149 1.00 87.06 123 VAL A O 1
ATOM 1015 N N . LYS A 1 124 ? 18.095 -8.293 -11.165 1.00 88.06 124 LYS A N 1
ATOM 1016 C CA . LYS A 1 124 ? 17.345 -8.331 -9.904 1.00 88.06 124 LYS A CA 1
ATOM 1017 C C . LYS A 1 124 ? 17.852 -7.226 -8.989 1.00 88.06 124 LYS A C 1
ATOM 1019 O O . LYS A 1 124 ? 19.058 -7.069 -8.818 1.00 88.06 124 LYS A O 1
ATOM 1024 N N . PHE A 1 125 ? 16.944 -6.529 -8.323 1.00 85.38 125 PHE A N 1
ATOM 1025 C CA . PHE A 1 125 ? 17.296 -5.606 -7.249 1.00 85.38 125 PHE A CA 1
ATOM 1026 C C . PHE A 1 125 ? 16.386 -5.826 -6.038 1.00 85.38 125 PHE A C 1
ATOM 1028 O O . PHE A 1 125 ? 15.222 -6.197 -6.202 1.00 85.38 125 PHE A O 1
ATOM 1035 N N . PRO A 1 126 ? 16.886 -5.657 -4.804 1.00 85.81 126 PRO A N 1
ATOM 1036 C CA . PRO A 1 126 ? 16.037 -5.743 -3.626 1.00 85.81 126 PRO A CA 1
ATOM 1037 C C . PRO A 1 126 ? 15.066 -4.557 -3.602 1.00 85.81 126 PRO A C 1
ATOM 1039 O O . PRO A 1 126 ? 15.469 -3.408 -3.767 1.00 85.81 126 PRO A O 1
ATOM 1042 N N . THR A 1 127 ? 13.789 -4.840 -3.376 1.00 83.56 127 THR A N 1
ATOM 1043 C CA . THR A 1 127 ? 12.749 -3.837 -3.146 1.00 83.56 127 THR A CA 1
ATOM 1044 C C . THR A 1 127 ? 11.948 -4.198 -1.897 1.00 83.56 127 THR A C 1
ATOM 1046 O O . THR A 1 127 ? 11.984 -5.342 -1.435 1.00 83.56 127 THR A O 1
ATOM 1049 N N . PHE A 1 128 ? 11.247 -3.224 -1.328 1.00 81.62 128 PHE A N 1
ATOM 1050 C CA . PHE A 1 128 ? 10.368 -3.431 -0.184 1.00 81.62 128 PHE A CA 1
ATOM 1051 C C . PHE A 1 128 ? 8.936 -3.174 -0.623 1.00 81.62 128 PHE A C 1
ATOM 1053 O O . PHE A 1 128 ? 8.610 -2.086 -1.095 1.00 81.62 128 PHE A O 1
ATOM 1060 N N . ASP A 1 129 ? 8.099 -4.193 -0.481 1.00 80.75 129 ASP A N 1
ATOM 1061 C CA . ASP A 1 129 ? 6.661 -4.056 -0.639 1.00 80.75 129 ASP A CA 1
ATOM 1062 C C . ASP A 1 129 ? 6.059 -3.704 0.719 1.00 80.75 129 ASP A C 1
ATOM 1064 O O . ASP A 1 129 ? 6.433 -4.266 1.752 1.00 80.75 129 ASP A O 1
ATOM 1068 N N . VAL A 1 130 ? 5.155 -2.735 0.708 1.00 78.25 130 VAL A N 1
ATOM 1069 C CA . VAL A 1 130 ? 4.492 -2.234 1.907 1.00 78.25 130 VAL A CA 1
ATOM 1070 C C . VAL A 1 130 ? 3.135 -2.908 1.976 1.00 78.25 130 VAL A C 1
ATOM 1072 O O . VAL A 1 130 ? 2.265 -2.633 1.144 1.00 78.25 130 VAL A O 1
ATOM 1075 N N . LYS A 1 131 ? 2.961 -3.799 2.953 1.00 81.38 131 LYS A N 1
ATOM 1076 C CA . LYS A 1 131 ? 1.684 -4.454 3.219 1.00 81.38 131 LYS A CA 1
ATOM 1077 C C . LYS A 1 131 ? 1.059 -3.941 4.501 1.00 81.38 131 LYS A C 1
ATOM 1079 O O . LYS A 1 131 ? 1.735 -3.750 5.512 1.00 81.38 131 LYS A O 1
ATOM 1084 N N . GLU A 1 132 ? -0.247 -3.752 4.432 1.00 79.56 132 GLU A N 1
ATOM 1085 C CA . GLU A 1 132 ? -1.082 -3.566 5.605 1.00 79.56 132 GLU A CA 1
ATOM 1086 C C . GLU A 1 132 ? -1.403 -4.934 6.203 1.00 79.56 132 GLU A C 1
ATOM 1088 O O . GLU A 1 132 ? -1.716 -5.883 5.483 1.00 79.56 132 GLU A O 1
ATOM 1093 N N . THR A 1 133 ? -1.266 -5.033 7.518 1.00 86.50 133 THR A N 1
ATOM 1094 C CA . THR A 1 133 ? -1.550 -6.244 8.287 1.00 86.50 133 THR A CA 1
ATOM 1095 C C . THR A 1 133 ? -2.339 -5.859 9.529 1.00 86.50 133 THR A C 1
ATOM 1097 O O . THR A 1 133 ? -2.051 -4.834 10.147 1.00 86.50 133 THR A O 1
ATOM 1100 N N . PHE A 1 134 ? -3.334 -6.661 9.891 1.00 87.56 134 PHE A N 1
ATOM 1101 C CA . PHE A 1 134 ? -4.182 -6.449 11.062 1.00 87.56 134 PHE A CA 1
ATOM 1102 C C . PHE A 1 134 ? -3.917 -7.588 12.043 1.00 87.56 134 PHE A C 1
ATOM 1104 O O . PHE A 1 134 ? -4.626 -8.582 12.077 1.00 87.56 134 PHE A O 1
ATOM 1111 N N . GLU A 1 135 ? -2.810 -7.477 12.775 1.00 88.88 135 GLU A N 1
ATOM 1112 C CA . GLU A 1 135 ? -2.335 -8.531 13.678 1.00 88.88 135 GLU A CA 1
ATOM 1113 C C . GLU A 1 135 ? -2.606 -8.144 15.135 1.00 88.88 135 GLU A C 1
ATOM 1115 O O . GLU A 1 135 ? -2.372 -6.993 15.540 1.00 88.88 135 GLU A O 1
ATOM 1120 N N . ALA A 1 136 ? -3.023 -9.119 15.943 1.00 88.62 136 ALA A N 1
ATOM 1121 C CA . ALA A 1 136 ? -3.217 -8.932 17.376 1.00 88.62 136 ALA A CA 1
ATOM 1122 C C . ALA A 1 136 ? -1.908 -8.507 18.097 1.00 88.62 136 ALA A C 1
ATOM 1124 O O . ALA A 1 136 ? -0.803 -8.632 17.551 1.00 88.62 136 ALA A O 1
ATOM 1125 N N . PRO A 1 137 ? -1.980 -7.957 19.326 1.00 86.81 137 PRO A N 1
ATOM 1126 C CA . PRO A 1 137 ? -0.788 -7.620 20.109 1.00 86.81 137 PRO A CA 1
ATOM 1127 C C . PRO A 1 137 ? 0.074 -8.855 20.412 1.00 86.81 137 PRO A C 1
ATOM 1129 O O . PRO A 1 137 ? -0.447 -9.916 20.775 1.00 86.81 137 PRO A O 1
ATOM 1132 N N . GLU A 1 138 ? 1.396 -8.717 20.286 1.00 85.81 138 GLU A N 1
ATOM 1133 C CA . GLU A 1 138 ? 2.340 -9.838 20.409 1.00 85.81 138 GLU A CA 1
ATOM 1134 C C . GLU A 1 138 ? 2.377 -10.420 21.828 1.00 85.81 138 GLU A C 1
ATOM 1136 O O . GLU A 1 138 ? 2.600 -11.620 21.995 1.00 85.81 138 GLU A O 1
ATOM 1141 N N . GLU A 1 139 ? 2.091 -9.591 22.834 1.00 88.12 139 GLU A N 1
ATOM 1142 C CA . GLU A 1 139 ? 2.177 -9.897 24.264 1.00 88.12 139 GLU A CA 1
ATOM 1143 C C . GLU A 1 139 ? 1.001 -10.736 24.794 1.00 88.12 139 GLU A C 1
ATOM 1145 O O . GLU A 1 139 ? 0.935 -11.044 25.986 1.00 88.12 139 GLU A O 1
ATOM 1150 N N . THR A 1 140 ? 0.049 -11.098 23.932 1.00 89.12 140 THR A N 1
ATOM 1151 C CA . THR A 1 140 ? -1.143 -11.867 24.312 1.00 89.12 140 THR A CA 1
ATOM 1152 C C . THR A 1 140 ? -0.958 -13.367 24.084 1.00 89.12 140 THR A C 1
ATOM 1154 O O . THR A 1 140 ? -0.078 -13.804 23.341 1.00 89.12 140 THR A O 1
ATOM 1157 N N . SER A 1 141 ? -1.770 -14.194 24.750 1.00 94.31 141 SER A N 1
ATOM 1158 C CA . SER A 1 141 ? -1.730 -15.643 24.531 1.00 94.31 141 SER A CA 1
ATOM 1159 C C . SER A 1 141 ? -2.183 -15.994 23.111 1.00 94.31 141 SER A C 1
ATOM 1161 O O . SER A 1 141 ? -3.040 -15.317 22.550 1.00 94.31 141 SER A O 1
ATOM 1163 N N . GLU A 1 142 ? -1.668 -17.086 22.543 1.00 90.81 142 GLU A N 1
ATOM 1164 C CA . GLU A 1 142 ? -2.021 -17.515 21.177 1.00 90.81 142 GLU A CA 1
ATOM 1165 C C . GLU A 1 142 ? -3.534 -17.674 20.977 1.00 90.81 142 GLU A C 1
ATOM 1167 O O . GLU A 1 142 ? -4.085 -17.227 19.977 1.00 90.81 142 GLU A O 1
ATOM 1172 N N . ALA A 1 143 ? -4.240 -18.221 21.971 1.00 92.81 143 ALA A N 1
ATOM 1173 C CA . ALA A 1 143 ? -5.697 -18.315 21.925 1.00 92.81 143 ALA A CA 1
ATOM 1174 C C . ALA A 1 143 ? -6.365 -16.931 21.851 1.00 92.81 143 ALA A C 1
ATOM 1176 O O . ALA A 1 143 ? -7.343 -16.752 21.131 1.00 92.81 143 ALA A O 1
ATOM 1177 N N . HIS A 1 144 ? -5.836 -15.943 22.577 1.00 91.25 144 HIS A N 1
ATOM 1178 C CA . HIS A 1 144 ? -6.3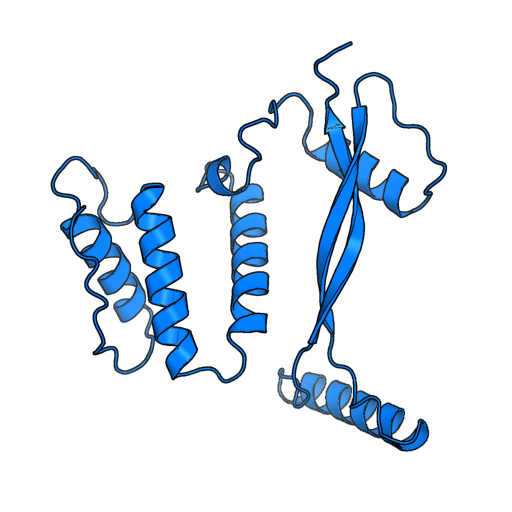48 -14.579 22.529 1.00 91.25 144 HIS A CA 1
ATOM 1179 C C . HIS A 1 144 ? -6.057 -13.913 21.181 1.00 91.25 144 HIS A C 1
ATOM 1181 O O . HIS A 1 144 ? -6.946 -13.246 20.657 1.00 91.25 144 HIS A O 1
ATOM 1187 N N . LYS A 1 145 ? -4.872 -14.133 20.596 1.00 92.31 145 LYS A N 1
ATOM 1188 C CA . LYS A 1 145 ? -4.525 -13.637 19.254 1.00 92.31 145 LYS A CA 1
ATOM 1189 C C . LYS A 1 145 ? -5.501 -14.148 18.207 1.00 92.31 145 LYS A C 1
ATOM 1191 O O . LYS A 1 145 ? -6.144 -13.341 17.549 1.00 92.31 145 LYS A O 1
ATOM 1196 N N . VAL A 1 146 ? -5.699 -15.465 18.154 1.00 91.31 146 VAL A N 1
ATOM 1197 C CA . VAL A 1 146 ? -6.619 -16.093 17.197 1.00 91.31 146 VAL A CA 1
ATOM 1198 C C . VAL A 1 146 ? -8.041 -15.564 17.375 1.00 91.31 146 VAL A C 1
ATOM 1200 O O . VAL A 1 146 ? -8.675 -15.179 16.401 1.00 91.31 146 VAL A O 1
ATOM 1203 N N . CYS A 1 147 ? -8.548 -15.486 18.611 1.00 93.00 147 CYS A N 1
ATOM 1204 C CA . CYS A 1 147 ? -9.881 -14.930 18.856 1.00 93.00 147 CYS A CA 1
ATOM 1205 C C . CYS A 1 147 ? -9.996 -13.465 18.416 1.00 93.00 147 CYS A C 1
ATOM 1207 O O . CYS A 1 147 ? -11.025 -13.070 17.881 1.00 93.00 147 CYS A O 1
ATOM 1209 N N . THR A 1 148 ? -8.956 -12.665 18.650 1.00 92.38 148 THR A N 1
ATOM 1210 C CA . THR A 1 148 ? -8.909 -11.243 18.287 1.00 92.38 148 THR A CA 1
ATOM 1211 C C . THR A 1 148 ? -8.897 -11.071 16.767 1.00 92.38 148 THR A C 1
ATOM 1213 O O . THR A 1 148 ? -9.670 -10.284 16.237 1.00 92.38 148 THR A O 1
ATOM 1216 N N . GLU A 1 149 ? -8.076 -11.839 16.055 1.00 92.69 149 GLU A N 1
ATOM 1217 C CA . GLU A 1 149 ? -7.995 -11.797 14.589 1.00 92.69 149 GLU A CA 1
ATOM 1218 C C . GLU A 1 149 ? -9.299 -12.277 13.941 1.00 92.69 149 GLU A C 1
ATOM 1220 O O . GLU A 1 149 ? -9.835 -11.599 13.073 1.00 92.69 149 GLU A O 1
ATOM 1225 N N . VAL A 1 150 ? -9.899 -13.362 14.443 1.00 93.56 150 VAL A N 1
ATOM 1226 C CA . VAL A 1 150 ? -11.207 -13.844 13.958 1.00 93.56 150 VAL A CA 1
ATOM 1227 C C . VAL A 1 150 ? -12.317 -12.819 14.203 1.00 93.56 150 VAL A C 1
ATOM 1229 O O . VAL A 1 150 ? -13.197 -12.637 13.361 1.00 93.56 150 VAL A O 1
ATOM 1232 N N . LEU A 1 151 ? -12.308 -12.149 15.358 1.00 92.31 151 LEU A N 1
ATOM 1233 C CA . LEU A 1 151 ? -13.254 -11.067 15.627 1.00 92.31 151 LEU A CA 1
ATOM 1234 C C . LEU A 1 151 ? -13.038 -9.890 14.676 1.00 92.31 151 LEU A C 1
ATOM 1236 O O . LEU A 1 151 ? -14.016 -9.245 14.303 1.00 92.31 151 LEU A O 1
ATOM 1240 N N . ASP A 1 152 ? -11.792 -9.598 14.303 1.00 92.56 152 ASP A N 1
ATOM 1241 C CA . ASP A 1 152 ? -11.463 -8.487 13.414 1.00 92.56 152 ASP A CA 1
ATOM 1242 C C . ASP A 1 152 ? -11.909 -8.776 11.989 1.00 92.56 152 ASP A C 1
ATOM 1244 O O . ASP A 1 152 ? -12.559 -7.928 11.384 1.00 92.56 152 ASP A O 1
ATOM 1248 N N . ASP A 1 153 ? -11.679 -9.999 11.512 1.00 92.38 153 ASP A N 1
ATOM 1249 C CA . ASP A 1 153 ? -12.179 -10.480 10.226 1.00 92.38 153 ASP A CA 1
ATOM 1250 C C . ASP A 1 153 ? -13.710 -10.384 10.156 1.00 92.38 153 ASP A C 1
ATOM 1252 O O . ASP A 1 153 ? -14.259 -9.835 9.200 1.00 92.38 153 ASP A O 1
ATOM 1256 N N . LEU A 1 154 ? -14.413 -10.839 11.202 1.00 91.81 154 LEU A N 1
ATOM 1257 C CA . LEU A 1 154 ? -15.873 -10.747 11.277 1.00 91.81 154 LEU A CA 1
ATOM 1258 C C . LEU A 1 154 ? -16.347 -9.285 11.293 1.00 91.81 154 LEU A C 1
ATOM 1260 O O . LEU A 1 154 ? -17.331 -8.927 10.644 1.00 91.81 154 LEU A O 1
ATOM 1264 N N . PHE A 1 155 ? -15.663 -8.426 12.048 1.00 86.69 155 PHE A N 1
ATOM 1265 C CA . PHE A 1 155 ? -15.995 -7.008 12.131 1.00 86.69 155 PHE A CA 1
ATOM 1266 C C . PHE A 1 155 ? -15.770 -6.312 10.780 1.00 86.69 155 PHE A C 1
ATOM 1268 O O . PHE A 1 155 ? -16.629 -5.552 10.327 1.00 86.69 155 PHE A O 1
ATOM 1275 N N . ALA A 1 156 ? -14.670 -6.628 10.097 1.00 87.69 156 ALA A N 1
ATOM 1276 C CA . ALA A 1 156 ? -14.365 -6.141 8.759 1.00 87.69 156 ALA A CA 1
ATOM 1277 C C . ALA A 1 156 ? -15.388 -6.614 7.726 1.00 87.69 156 ALA A C 1
ATOM 1279 O O . ALA A 1 156 ? -15.842 -5.805 6.917 1.00 87.69 156 ALA A O 1
ATOM 1280 N N . GLU A 1 157 ? -15.814 -7.875 7.787 1.00 85.62 157 GLU A N 1
ATOM 1281 C CA . GLU A 1 157 ? -16.845 -8.418 6.903 1.00 85.62 157 GLU A CA 1
ATOM 1282 C C . GLU A 1 157 ? -18.196 -7.709 7.093 1.00 85.62 157 GLU A C 1
ATOM 1284 O O . GLU A 1 157 ? -18.836 -7.316 6.117 1.00 85.62 157 GLU A O 1
ATOM 1289 N N . ILE A 1 158 ? -18.624 -7.500 8.343 1.00 84.56 158 ILE A N 1
ATOM 1290 C CA . ILE A 1 158 ? -19.940 -6.919 8.652 1.00 84.56 158 ILE A CA 1
ATOM 1291 C C . ILE A 1 158 ? -19.969 -5.406 8.410 1.00 84.56 158 ILE A C 1
ATOM 1293 O O . ILE A 1 158 ? -20.939 -4.878 7.862 1.00 84.56 158 ILE A O 1
ATOM 1297 N N . PHE A 1 159 ? -18.938 -4.688 8.859 1.00 80.44 159 PHE A N 1
ATOM 1298 C CA . PHE A 1 159 ? -18.935 -3.223 8.907 1.00 80.44 159 PHE A CA 1
ATOM 1299 C C . PHE A 1 159 ? -18.071 -2.575 7.819 1.00 80.44 159 PHE A C 1
ATOM 1301 O O . PHE A 1 159 ? -18.090 -1.351 7.677 1.00 80.44 159 PHE A O 1
ATOM 1308 N N . GLY A 1 160 ? -17.319 -3.366 7.049 1.00 77.62 160 GLY A N 1
ATOM 1309 C CA . GLY A 1 160 ? -16.421 -2.879 6.001 1.00 77.62 160 GLY A CA 1
ATOM 1310 C C . GLY A 1 160 ? -15.172 -2.168 6.530 1.00 77.62 160 GLY A C 1
ATOM 1311 O O . GLY A 1 160 ? -14.565 -1.392 5.796 1.00 77.62 160 GLY A O 1
ATOM 1312 N N . ASN A 1 161 ? -14.815 -2.364 7.802 1.00 78.38 161 ASN A N 1
ATOM 1313 C CA . ASN A 1 161 ? -13.638 -1.768 8.439 1.00 78.38 161 ASN A CA 1
ATOM 1314 C C . ASN A 1 161 ? -13.083 -2.685 9.527 1.00 78.38 161 ASN A C 1
ATOM 1316 O O . ASN A 1 161 ? -13.856 -3.323 10.226 1.00 78.38 161 ASN A O 1
ATOM 1320 N N . HIS A 1 162 ? -11.768 -2.662 9.728 1.00 84.44 162 HIS A N 1
ATOM 1321 C CA . HIS A 1 162 ? -11.093 -3.386 10.807 1.00 84.44 162 HIS A CA 1
ATOM 1322 C C . HIS A 1 162 ? -11.160 -2.605 12.128 1.00 84.44 162 HIS A C 1
ATOM 1324 O O . HIS A 1 162 ? -11.012 -1.374 12.141 1.00 84.44 162 HIS A O 1
ATOM 1330 N N . TYR A 1 163 ? -11.355 -3.305 13.248 1.00 84.50 163 TYR A N 1
ATOM 1331 C CA . TYR A 1 163 ? -11.236 -2.698 14.576 1.00 84.50 163 TYR A CA 1
ATOM 1332 C C . TYR A 1 163 ? -9.781 -2.689 15.053 1.00 84.50 163 TYR A C 1
ATOM 1334 O O . TYR A 1 163 ? -9.387 -1.798 15.815 1.00 84.50 163 TYR A O 1
ATOM 1342 N N . LEU A 1 164 ? -8.972 -3.649 14.596 1.00 87.44 164 LEU A N 1
ATOM 1343 C CA . LEU A 1 164 ? -7.550 -3.689 14.884 1.00 87.44 164 LEU A CA 1
ATOM 1344 C C . LEU A 1 164 ? -6.819 -2.494 14.269 1.00 87.44 164 LEU A C 1
ATOM 1346 O O . LEU A 1 164 ? -7.211 -1.880 13.268 1.00 87.44 164 LEU A O 1
ATOM 1350 N N . TYR A 1 165 ? -5.725 -2.114 14.925 1.00 80.94 165 TYR A N 1
ATOM 1351 C CA . TYR A 1 165 ? -4.842 -1.092 14.391 1.00 80.94 165 TYR A CA 1
ATOM 1352 C C . TYR A 1 165 ? -4.002 -1.710 13.272 1.00 80.94 165 TYR A C 1
ATOM 1354 O O . TYR A 1 165 ? -3.310 -2.698 13.525 1.00 80.94 165 TYR A O 1
ATOM 1362 N N . PRO A 1 166 ? -4.031 -1.136 12.058 1.00 82.88 166 PRO A N 1
ATOM 1363 C CA . PRO A 1 166 ? -3.196 -1.625 10.987 1.00 82.88 166 PRO A CA 1
ATOM 1364 C C . PRO A 1 166 ? -1.730 -1.431 11.348 1.00 82.88 166 PRO A C 1
ATOM 1366 O O . PRO A 1 166 ? -1.311 -0.376 11.836 1.00 82.88 166 PRO A O 1
ATOM 1369 N N . LYS A 1 167 ? -0.946 -2.461 11.072 1.00 83.38 167 LYS A N 1
ATOM 1370 C CA . LYS A 1 167 ? 0.505 -2.457 11.151 1.00 83.38 167 LYS A CA 1
ATOM 1371 C C . LYS A 1 167 ? 1.054 -2.470 9.735 1.00 83.38 167 LYS A C 1
ATOM 1373 O O . LYS A 1 167 ? 0.590 -3.214 8.869 1.00 83.38 167 LYS A O 1
ATOM 1378 N N . VAL A 1 168 ? 2.061 -1.635 9.510 1.00 81.62 168 VAL A N 1
ATOM 1379 C CA . VAL A 1 168 ? 2.788 -1.607 8.244 1.00 81.62 168 VAL A CA 1
ATOM 1380 C C . VAL A 1 168 ? 3.910 -2.628 8.316 1.00 81.62 168 VAL A C 1
ATOM 1382 O O . VAL A 1 168 ? 4.832 -2.486 9.120 1.00 81.62 168 VAL A O 1
ATOM 1385 N N . ARG A 1 169 ? 3.850 -3.636 7.449 1.00 82.50 169 ARG A N 1
ATOM 1386 C CA . ARG A 1 169 ? 4.899 -4.640 7.306 1.00 82.50 169 ARG A CA 1
ATOM 1387 C C . ARG A 1 169 ? 5.643 -4.424 5.998 1.00 82.50 169 ARG A C 1
ATOM 1389 O O . ARG A 1 169 ? 5.048 -4.394 4.921 1.00 82.50 169 ARG A O 1
ATOM 1396 N N . TYR A 1 170 ? 6.959 -4.285 6.103 1.00 83.69 170 TYR A N 1
ATOM 1397 C CA . TYR A 1 170 ? 7.847 -4.217 4.949 1.00 83.69 170 TYR A CA 1
ATOM 1398 C C . TYR A 1 170 ? 8.273 -5.634 4.580 1.00 83.69 170 TYR A C 1
ATOM 1400 O O . TYR A 1 170 ? 9.039 -6.275 5.300 1.00 83.69 170 TYR A O 1
ATOM 1408 N N . GLU A 1 171 ? 7.776 -6.136 3.458 1.00 86.00 171 GLU A N 1
ATOM 1409 C CA . GLU A 1 171 ? 8.202 -7.419 2.914 1.00 86.00 171 GLU A CA 1
ATOM 1410 C C . GLU A 1 171 ? 9.288 -7.195 1.869 1.00 86.00 171 GLU A C 1
ATOM 1412 O O . GLU A 1 171 ? 9.093 -6.491 0.876 1.00 86.00 171 GLU A O 1
ATOM 1417 N N . ARG A 1 172 ? 10.449 -7.824 2.065 1.00 83.94 172 ARG A N 1
ATOM 1418 C CA . ARG A 1 172 ? 11.490 -7.825 1.040 1.00 83.94 172 ARG A CA 1
ATOM 1419 C C . ARG A 1 172 ? 11.007 -8.635 -0.160 1.00 83.94 172 ARG A C 1
ATOM 1421 O O . ARG A 1 172 ? 10.686 -9.814 -0.033 1.00 83.94 172 ARG A O 1
ATOM 1428 N N . ARG A 1 173 ? 11.019 -8.008 -1.329 1.00 87.44 173 ARG A N 1
ATOM 1429 C CA . ARG A 1 173 ? 10.738 -8.627 -2.624 1.00 87.44 173 ARG A CA 1
ATOM 1430 C C . ARG A 1 173 ? 11.878 -8.352 -3.591 1.00 87.44 173 ARG A C 1
ATOM 1432 O O . ARG A 1 173 ? 12.724 -7.486 -3.366 1.00 87.44 173 ARG A O 1
ATOM 1439 N N . TRP A 1 174 ? 11.913 -9.105 -4.676 1.00 86.56 174 TRP A N 1
ATOM 1440 C CA . TRP A 1 174 ? 12.812 -8.831 -5.786 1.00 86.56 174 TRP A CA 1
ATOM 1441 C C . TRP A 1 174 ? 12.092 -7.967 -6.815 1.00 86.56 174 TRP A C 1
ATOM 1443 O O . TRP A 1 174 ? 11.028 -8.339 -7.304 1.00 86.56 174 TRP A O 1
ATOM 1453 N N . GLY A 1 175 ? 12.664 -6.812 -7.129 1.00 85.12 175 GLY A N 1
ATOM 1454 C CA . GLY A 1 175 ? 12.318 -6.029 -8.306 1.00 85.12 175 GLY A CA 1
ATOM 1455 C C . GLY A 1 175 ? 13.140 -6.486 -9.508 1.00 85.12 175 GLY A C 1
ATOM 1456 O O . GLY A 1 175 ? 14.234 -7.038 -9.352 1.00 85.12 175 GLY A O 1
ATOM 1457 N N . VAL A 1 176 ? 12.610 -6.256 -10.706 1.00 85.94 176 VAL A N 1
ATOM 1458 C CA . VAL A 1 176 ? 13.301 -6.515 -11.974 1.00 85.94 176 VAL A CA 1
ATOM 1459 C C . VAL A 1 176 ? 13.386 -5.207 -12.739 1.00 85.94 176 VAL A C 1
ATOM 1461 O O . VAL A 1 176 ? 12.386 -4.501 -12.853 1.00 85.94 176 VAL A O 1
ATOM 1464 N N . LYS A 1 177 ? 14.579 -4.857 -13.221 1.00 83.31 177 LYS A N 1
ATOM 1465 C CA . LYS A 1 177 ? 14.775 -3.698 -14.095 1.00 83.31 177 LYS A CA 1
ATOM 1466 C C . LYS A 1 177 ? 15.681 -4.048 -15.277 1.00 83.31 177 LYS A C 1
ATOM 1468 O O . LYS A 1 177 ? 16.456 -5.002 -15.160 1.00 83.31 177 LYS A O 1
ATOM 1473 N N . PRO A 1 178 ? 15.598 -3.297 -16.381 1.00 82.19 178 PRO A N 1
ATOM 1474 C CA . PRO A 1 178 ? 16.500 -3.448 -17.516 1.00 82.19 178 PRO A CA 1
ATOM 1475 C C . PRO A 1 178 ? 17.952 -3.174 -17.104 1.00 82.19 178 PRO A C 1
ATOM 1477 O O . PRO A 1 178 ? 18.218 -2.276 -16.301 1.00 82.19 178 PRO A O 1
ATOM 1480 N N . ASP A 1 179 ? 18.880 -3.951 -17.647 1.00 79.75 179 ASP A N 1
ATOM 1481 C CA . ASP A 1 179 ? 20.321 -3.750 -17.518 1.00 79.75 179 ASP A CA 1
ATOM 1482 C C . ASP A 1 179 ? 20.810 -2.927 -18.713 1.00 79.75 179 ASP A C 1
ATOM 1484 O O . ASP A 1 179 ? 20.893 -3.432 -19.830 1.00 79.75 179 ASP A O 1
ATOM 1488 N N . ILE A 1 180 ? 21.064 -1.636 -18.494 1.00 65.19 180 ILE A N 1
ATOM 1489 C CA . ILE A 1 180 ? 21.419 -0.686 -19.564 1.00 65.19 180 ILE A CA 1
ATOM 1490 C C . ILE A 1 180 ? 22.947 -0.592 -19.756 1.00 65.19 180 ILE A C 1
ATOM 1492 O O . ILE A 1 180 ? 23.427 0.247 -20.512 1.00 65.19 180 ILE A O 1
ATOM 1496 N N . PHE A 1 181 ? 23.727 -1.431 -19.065 1.00 57.16 181 PHE A N 1
ATOM 1497 C CA . PHE A 1 181 ? 25.193 -1.358 -19.052 1.00 57.16 181 PHE A CA 1
ATOM 1498 C C . PHE A 1 181 ? 25.897 -2.641 -19.534 1.00 57.16 181 PHE A C 1
ATOM 1500 O O . PHE A 1 181 ? 27.068 -2.838 -19.205 1.00 57.16 181 PHE A O 1
ATOM 1507 N N . GLN A 1 182 ? 25.219 -3.484 -20.324 1.00 47.41 182 GLN A N 1
ATOM 1508 C CA . GLN A 1 182 ? 25.855 -4.575 -21.084 1.00 47.41 182 GLN A CA 1
ATOM 1509 C C . GLN A 1 182 ? 26.102 -4.195 -22.540 1.00 47.41 182 GLN A C 1
ATOM 1511 O O . GLN A 1 182 ? 25.180 -3.626 -23.167 1.00 47.41 182 GLN A O 1
#

Organism: NCBI:txid197538

Foldseek 3Di:
DPDDDQDPDDDDDDPVSLLVLLQVLVVVPPDDDPDSNAADPVSVVSSLVNVLVVCVVPPPASVPVSVVVVVVVQVCCVPDPDNRCVVVVDDPPADPPDDPVVQVVQQVVCQVPVPDDDPPFKDKDKDWDKDKDQFDDPPDDPVVRVVQVVVQVVCCVVVVHGPGRIDIDIDIGIGMGTDPPD

Sequence (182 aa):
MNDFKINTNFPTIKRETIKRIIKLINLQKFESSTSNNDLDLAGFVEFVMQMAYVLYNRLDKVSVFLPLFFRYMKDVSFESPKPMFQRLFEDPQATSIGDPEVIKELQRKVNTDPSYVLPPGFVKFPTFDVKETFEAPEETSEAHKVCTEVLDDLFAEIFGNHYLYPKVRYERRWGVKPDIFQ

Radius of gyration: 21.03 Å; chains: 1; bounding box: 46×52×47 Å